Protein AF-A0A3A4KA27-F1 (afdb_monomer_lite)

Radius of gyration: 12.73 Å; chains: 1; bounding box: 32×21×36 Å

Foldseek 3Di:
DAFAEKEWEEADDPVVVVVVVLLVVLQVVLCVVVVHDRHYDYHYHNDCPCVVVLVDDNCQPGWIATPNHTPGTRDDDSVSSSVVNNVNRVD

Secondary structure (DSSP, 8-state):
----EEEEE--S-HHHHHHHHHHHHHHHHHHHHHT-----EEEEE--GGGGGGGT--GGG-SEEEETTEEEEES---HHHHHHHHHHHHH-

Structure (mmCIF, N/CA/C/O backbone):
data_AF-A0A3A4KA27-F1
#
_entry.id   AF-A0A3A4KA27-F1
#
loop_
_atom_site.group_PDB
_atom_s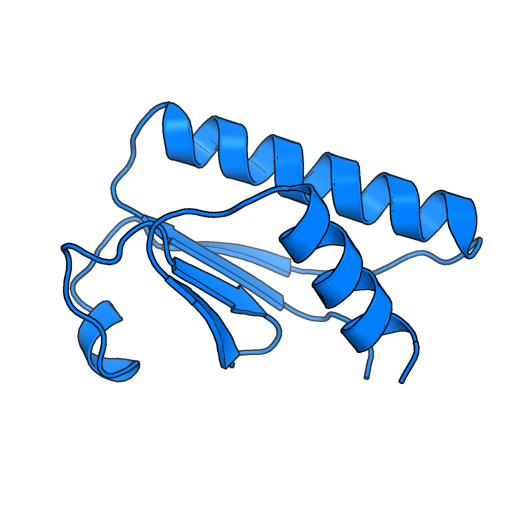ite.id
_atom_site.type_symbol
_atom_site.label_atom_id
_atom_site.label_alt_id
_atom_site.label_comp_id
_atom_site.label_asym_id
_atom_site.label_entity_id
_atom_site.label_seq_id
_atom_site.pdbx_PDB_ins_code
_atom_site.Cartn_x
_atom_site.Cartn_y
_atom_site.Cartn_z
_atom_site.occupancy
_atom_site.B_iso_or_equiv
_atom_site.auth_seq_id
_atom_site.auth_comp_id
_atom_site.auth_asym_id
_atom_site.auth_atom_id
_atom_site.pdbx_PDB_model_num
ATOM 1 N N . MET A 1 1 ? -15.926 1.982 4.034 1.00 62.91 1 MET A N 1
ATOM 2 C CA . MET A 1 1 ? -15.586 0.605 3.662 1.00 62.91 1 MET A CA 1
ATOM 3 C C . MET A 1 1 ? -14.262 0.279 4.315 1.00 62.91 1 MET A C 1
ATOM 5 O O . MET A 1 1 ? -13.279 0.926 4.001 1.00 62.91 1 MET A O 1
ATOM 9 N N . SER A 1 2 ? -14.182 -0.725 5.179 1.00 77.88 2 SER A N 1
ATOM 10 C CA . SER A 1 2 ? -12.909 -1.062 5.827 1.00 77.88 2 SER A CA 1
ATOM 11 C C . SER A 1 2 ? -11.818 -1.450 4.818 1.00 77.88 2 SER A C 1
ATOM 13 O O . SER A 1 2 ? -12.091 -2.034 3.761 1.00 77.88 2 SER A O 1
ATOM 15 N N . ILE A 1 3 ? -10.569 -1.133 5.149 1.00 82.94 3 ILE A N 1
ATOM 16 C CA . ILE A 1 3 ? -9.398 -1.605 4.405 1.00 82.94 3 ILE A CA 1
ATOM 17 C C . ILE A 1 3 ? -9.280 -3.117 4.636 1.00 82.94 3 ILE A C 1
ATOM 19 O O . ILE A 1 3 ? -9.220 -3.551 5.782 1.00 82.94 3 ILE A O 1
ATOM 23 N N . LYS A 1 4 ? -9.267 -3.909 3.560 1.00 84.50 4 LYS A N 1
ATOM 24 C CA . LYS A 1 4 ? -9.141 -5.378 3.586 1.00 84.50 4 LYS A CA 1
ATOM 25 C C . LYS A 1 4 ? -7.827 -5.841 2.971 1.00 84.50 4 LYS A C 1
ATOM 27 O O . LYS A 1 4 ? -7.176 -6.731 3.504 1.00 84.50 4 LYS A O 1
ATOM 32 N N . THR A 1 5 ? -7.433 -5.243 1.850 1.00 88.62 5 THR A N 1
ATOM 33 C CA . THR A 1 5 ? -6.197 -5.592 1.143 1.00 88.62 5 THR A CA 1
ATOM 34 C C . THR A 1 5 ? -5.429 -4.337 0.763 1.00 88.62 5 THR A C 1
ATOM 36 O O . THR A 1 5 ? -6.016 -3.351 0.314 1.00 88.62 5 THR A O 1
ATOM 39 N N . ILE A 1 6 ? -4.110 -4.383 0.936 1.00 89.25 6 ILE A N 1
ATOM 40 C CA . ILE A 1 6 ? -3.182 -3.388 0.404 1.00 89.25 6 ILE A CA 1
ATOM 41 C C . ILE A 1 6 ? -2.120 -4.136 -0.381 1.00 89.25 6 ILE A C 1
ATOM 43 O O . ILE A 1 6 ? -1.385 -4.955 0.165 1.00 89.25 6 ILE A O 1
ATOM 47 N N . GLU A 1 7 ? -2.033 -3.844 -1.665 1.00 88.88 7 GLU A N 1
ATOM 48 C CA . GLU A 1 7 ? -1.058 -4.431 -2.562 1.00 88.88 7 GLU A CA 1
ATOM 49 C C . GLU A 1 7 ? -0.132 -3.347 -3.104 1.00 88.88 7 GLU A C 1
ATOM 51 O O . GLU A 1 7 ? -0.571 -2.291 -3.552 1.00 88.88 7 GLU A O 1
ATOM 56 N N . VAL A 1 8 ? 1.168 -3.612 -3.055 1.00 89.12 8 VAL A N 1
ATOM 57 C CA . VAL A 1 8 ? 2.189 -2.776 -3.677 1.00 89.12 8 VAL A CA 1
ATOM 58 C C . VAL A 1 8 ? 2.740 -3.533 -4.873 1.00 89.12 8 VAL A C 1
ATOM 60 O O . VAL A 1 8 ? 3.336 -4.594 -4.701 1.00 89.12 8 VAL A O 1
ATOM 63 N N . MET A 1 9 ? 2.577 -2.992 -6.079 1.00 87.88 9 MET A N 1
ATOM 64 C CA . MET A 1 9 ? 3.239 -3.521 -7.272 1.00 87.88 9 MET A CA 1
ATOM 65 C C . MET A 1 9 ? 4.505 -2.719 -7.539 1.00 87.88 9 MET A C 1
ATOM 67 O O . MET A 1 9 ? 4.459 -1.527 -7.852 1.00 87.88 9 MET A O 1
ATOM 71 N N . CYS A 1 10 ? 5.654 -3.364 -7.383 1.00 86.00 10 CYS A N 1
ATOM 72 C CA . CYS A 1 10 ? 6.947 -2.724 -7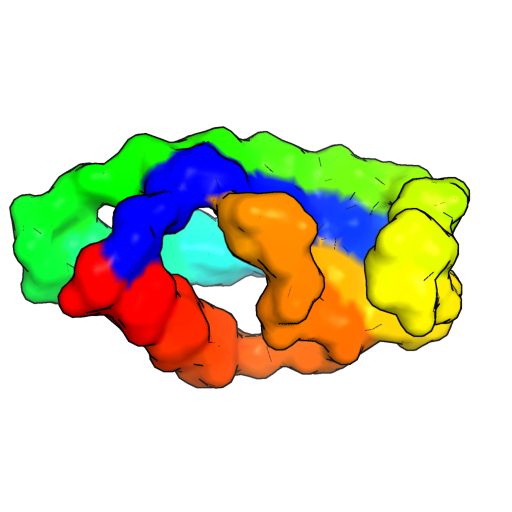.558 1.00 86.00 10 CYS A CA 1
ATOM 73 C C . CYS A 1 10 ? 8.041 -3.772 -7.723 1.00 86.00 10 CYS A C 1
ATOM 75 O O . CYS A 1 10 ? 8.059 -4.757 -6.984 1.00 86.00 10 CYS A O 1
ATOM 77 N N . LEU A 1 11 ? 8.997 -3.518 -8.619 1.00 82.88 11 LEU A N 1
ATOM 78 C CA . LEU A 1 11 ? 10.224 -4.311 -8.683 1.00 82.88 11 LEU A CA 1
ATOM 79 C C . LEU A 1 11 ? 10.947 -4.280 -7.324 1.00 82.88 11 LEU A C 1
ATOM 81 O O . LEU A 1 11 ? 10.952 -3.236 -6.665 1.00 82.88 11 LEU A O 1
ATOM 85 N N . PRO A 1 12 ? 11.562 -5.393 -6.890 1.00 76.75 12 PRO A N 1
ATOM 86 C CA . PRO A 1 12 ? 12.273 -5.443 -5.620 1.00 76.75 12 PRO A CA 1
ATOM 87 C C . PRO A 1 12 ? 13.371 -4.375 -5.612 1.00 76.75 12 PRO A C 1
ATOM 89 O O . PRO A 1 12 ? 14.329 -4.424 -6.381 1.00 76.75 12 PRO A O 1
ATOM 92 N 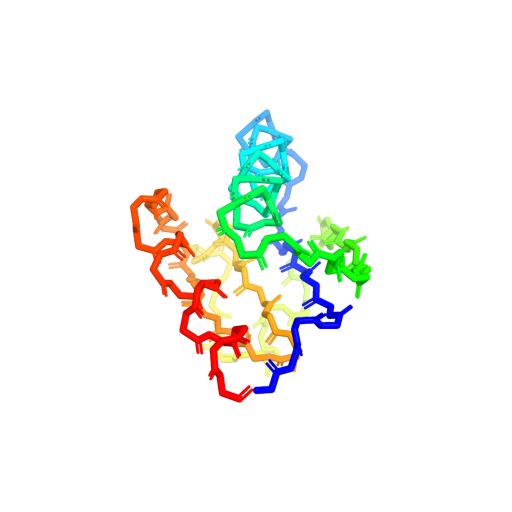N . CYS A 1 13 ? 13.189 -3.358 -4.775 1.00 78.81 13 CYS A N 1
ATOM 93 C CA . CYS A 1 13 ? 14.139 -2.275 -4.591 1.00 78.81 13 CYS A CA 1
ATOM 94 C C . CYS A 1 13 ? 14.042 -1.747 -3.153 1.00 78.81 13 CYS A C 1
ATOM 96 O O . CYS A 1 13 ? 12.962 -1.817 -2.553 1.00 78.81 13 CYS A O 1
ATOM 98 N N . PRO A 1 14 ? 15.115 -1.138 -2.614 1.00 78.75 14 PRO A N 1
ATOM 99 C CA . PRO A 1 14 ? 15.120 -0.616 -1.244 1.00 78.75 14 PRO A CA 1
ATOM 100 C C . PRO A 1 14 ? 13.990 0.388 -0.969 1.00 78.75 14 PRO A C 1
ATOM 102 O O . PRO A 1 14 ? 13.473 0.487 0.141 1.00 78.75 14 PRO A O 1
ATOM 105 N N . LYS A 1 15 ? 13.551 1.123 -2.001 1.00 76.25 15 LYS A N 1
ATOM 106 C CA . LYS A 1 15 ? 12.436 2.077 -1.902 1.00 76.25 15 LYS A CA 1
ATOM 107 C C . LYS A 1 15 ? 11.096 1.386 -1.629 1.00 76.25 15 LYS A C 1
ATOM 109 O O . LYS A 1 15 ? 10.245 1.976 -0.971 1.00 76.25 15 LYS A O 1
ATOM 114 N N . CYS A 1 16 ? 10.907 0.163 -2.122 1.00 76.19 16 CYS A N 1
ATOM 115 C CA . CYS A 1 16 ? 9.654 -0.575 -1.984 1.00 76.19 16 CYS A CA 1
ATOM 116 C C . CYS A 1 16 ? 9.563 -1.323 -0.649 1.00 76.19 16 CYS A C 1
ATOM 118 O O . CYS A 1 16 ? 8.480 -1.373 -0.069 1.00 76.19 16 CYS A O 1
ATOM 120 N N . GLU A 1 17 ? 10.693 -1.755 -0.084 1.00 77.94 17 GLU A N 1
ATOM 121 C CA . GLU A 1 17 ? 10.746 -2.190 1.320 1.00 77.94 17 GLU A CA 1
ATOM 122 C C . GLU A 1 17 ? 10.413 -1.035 2.271 1.00 77.94 17 GLU A C 1
ATOM 124 O O . GLU A 1 17 ? 9.506 -1.149 3.092 1.00 77.94 17 GLU A O 1
ATOM 129 N N . GLN A 1 18 ? 11.029 0.136 2.071 1.00 84.62 18 GLN A N 1
ATOM 130 C CA . GLN A 1 18 ? 10.690 1.327 2.858 1.00 84.62 18 GLN A CA 1
ATOM 131 C C . GLN A 1 18 ? 9.218 1.736 2.710 1.00 84.62 18 GLN A C 1
ATOM 133 O O . GLN A 1 18 ? 8.627 2.267 3.650 1.00 84.62 18 GLN A O 1
ATOM 138 N N . LEU A 1 19 ? 8.615 1.536 1.533 1.00 83.38 19 LEU A N 1
ATOM 139 C CA . LEU A 1 19 ? 7.207 1.854 1.300 1.00 83.38 19 LEU A CA 1
ATOM 140 C C . LEU A 1 19 ? 6.279 0.950 2.121 1.00 83.38 19 LEU A C 1
ATOM 142 O O . LEU A 1 19 ? 5.305 1.449 2.681 1.00 83.38 19 LEU A O 1
ATOM 146 N N . ARG A 1 20 ? 6.601 -0.342 2.247 1.00 85.56 20 ARG A N 1
ATOM 147 C CA . ARG A 1 20 ? 5.871 -1.272 3.120 1.00 85.56 20 ARG A CA 1
ATOM 148 C C . ARG A 1 20 ? 5.887 -0.800 4.572 1.00 85.56 20 ARG A C 1
ATOM 150 O O . ARG A 1 20 ? 4.824 -0.695 5.182 1.00 85.56 20 ARG A O 1
ATOM 157 N N . ASP A 1 21 ? 7.065 -0.475 5.101 1.00 87.06 21 ASP A N 1
ATOM 158 C CA . ASP A 1 21 ? 7.199 -0.021 6.490 1.00 87.06 21 ASP A CA 1
ATOM 159 C C . ASP A 1 21 ? 6.435 1.280 6.730 1.00 87.06 21 ASP A C 1
ATOM 161 O O . ASP A 1 21 ? 5.740 1.435 7.734 1.00 87.06 21 ASP A O 1
ATOM 165 N N . LYS A 1 22 ? 6.492 2.203 5.767 1.00 87.38 22 LYS A N 1
ATOM 166 C CA . LYS A 1 22 ? 5.740 3.458 5.812 1.00 87.38 22 LYS A CA 1
ATOM 167 C C . LYS A 1 22 ? 4.227 3.231 5.798 1.00 87.38 22 LYS A C 1
ATOM 169 O O . LYS A 1 22 ? 3.524 3.851 6.591 1.00 87.38 22 LYS A O 1
ATOM 174 N N . ILE A 1 23 ? 3.721 2.340 4.942 1.00 87.56 23 ILE A N 1
ATOM 175 C CA . ILE A 1 23 ? 2.299 1.959 4.920 1.00 87.56 23 ILE A CA 1
ATOM 176 C C . ILE A 1 23 ? 1.890 1.394 6.286 1.00 87.56 23 ILE A C 1
ATOM 178 O O . ILE A 1 23 ? 0.890 1.832 6.855 1.00 87.56 23 ILE A O 1
ATOM 182 N N . ALA A 1 24 ? 2.689 0.485 6.851 1.00 88.38 24 ALA A N 1
ATOM 183 C CA . ALA A 1 24 ? 2.417 -0.107 8.158 1.00 88.38 24 ALA A CA 1
ATOM 184 C C . ALA A 1 24 ? 2.403 0.943 9.285 1.00 88.38 24 ALA A C 1
ATOM 186 O O . ALA A 1 24 ? 1.512 0.922 10.135 1.00 88.38 24 ALA A O 1
ATOM 187 N N . GLN A 1 25 ? 3.342 1.897 9.274 1.00 89.12 25 GLN A N 1
ATOM 188 C CA . GLN A 1 25 ? 3.371 3.010 10.229 1.00 89.12 25 GLN A CA 1
ATOM 189 C C . GLN A 1 25 ? 2.125 3.895 10.125 1.00 89.12 25 GLN A C 1
ATOM 191 O O . GLN A 1 25 ? 1.544 4.259 11.149 1.00 89.12 25 GLN A O 1
ATOM 196 N N . VAL A 1 26 ? 1.695 4.222 8.904 1.00 87.88 26 VAL A N 1
ATOM 197 C CA . VAL A 1 26 ? 0.495 5.036 8.674 1.00 87.88 26 VAL A CA 1
ATOM 198 C C . VAL A 1 26 ? -0.751 4.320 9.191 1.00 87.88 26 VAL A C 1
ATOM 200 O O . VAL A 1 26 ? -1.531 4.926 9.922 1.00 87.88 26 VAL A O 1
ATOM 203 N N . ILE A 1 27 ? -0.916 3.030 8.885 1.00 86.75 27 ILE A N 1
ATOM 204 C CA . ILE A 1 27 ? -2.062 2.241 9.360 1.00 86.75 27 ILE A CA 1
ATOM 205 C C . ILE A 1 27 ? -2.074 2.167 10.882 1.00 86.75 27 ILE A C 1
ATOM 207 O O . ILE A 1 27 ? -3.101 2.454 11.485 1.00 86.75 27 ILE A O 1
ATOM 211 N N . LYS A 1 28 ? -0.928 1.886 11.511 1.00 88.12 28 LYS A N 1
ATOM 212 C CA . LYS A 1 28 ? -0.808 1.872 12.975 1.00 88.12 28 LYS A CA 1
ATOM 213 C C . LYS A 1 28 ? -1.194 3.219 13.595 1.00 88.12 28 LYS A C 1
ATOM 215 O O . LYS A 1 28 ? -1.831 3.259 14.645 1.00 88.12 28 LYS A O 1
ATOM 220 N N . GLY A 1 29 ? -0.844 4.326 12.937 1.00 86.50 29 GLY A N 1
ATOM 221 C CA . GLY A 1 29 ? -1.290 5.663 13.328 1.00 86.50 29 GLY A CA 1
ATOM 222 C C . GLY A 1 29 ? -2.815 5.797 13.298 1.00 86.50 29 GLY A C 1
ATOM 223 O O . GLY A 1 29 ? -3.405 6.257 14.271 1.00 86.50 29 GLY A O 1
ATOM 224 N N . ILE A 1 30 ? -3.458 5.327 12.228 1.00 84.19 30 ILE A N 1
ATOM 225 C CA . ILE A 1 30 ? -4.921 5.352 12.070 1.00 84.19 30 ILE A CA 1
ATOM 226 C C . ILE A 1 30 ? -5.608 4.453 13.107 1.00 84.19 30 ILE A C 1
ATOM 228 O O . ILE A 1 30 ? -6.621 4.853 13.684 1.00 84.19 30 ILE A O 1
ATOM 232 N N . GLU A 1 31 ? -5.057 3.268 13.378 1.00 86.62 31 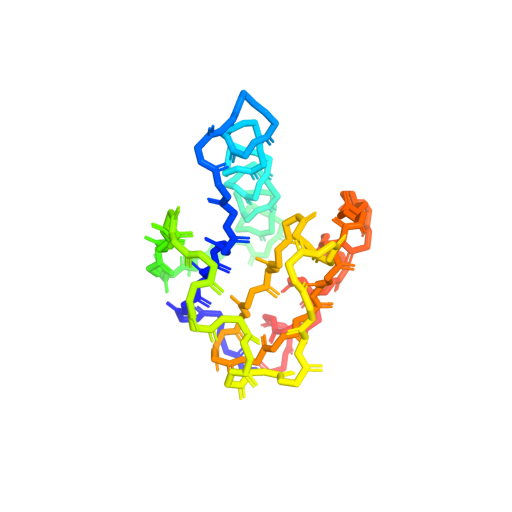GLU A N 1
ATOM 233 C CA . GLU A 1 31 ? -5.541 2.347 14.412 1.00 86.62 31 GLU A CA 1
ATOM 234 C C . GLU A 1 31 ? -5.526 3.003 15.797 1.00 86.62 31 GLU A C 1
ATOM 236 O O . GLU A 1 31 ? -6.520 2.959 16.522 1.00 86.62 31 GLU A O 1
ATOM 241 N N . MET A 1 32 ? -4.423 3.675 16.146 1.00 86.06 32 MET A N 1
ATOM 242 C CA . MET A 1 32 ? -4.297 4.409 17.408 1.00 86.06 32 MET A CA 1
ATOM 243 C C . MET A 1 32 ? -5.255 5.601 17.484 1.00 86.06 32 MET A C 1
ATOM 245 O O . MET A 1 32 ? -5.907 5.790 18.510 1.00 86.06 32 MET A O 1
ATOM 249 N N . GLN A 1 33 ? -5.364 6.391 16.410 1.00 84.19 33 GLN A N 1
ATOM 250 C CA . GLN A 1 33 ? -6.231 7.573 16.364 1.00 84.19 33 GLN A CA 1
ATOM 251 C C . GLN A 1 33 ? -7.712 7.204 16.506 1.00 84.19 33 GLN A C 1
ATOM 253 O O . GLN A 1 33 ? -8.447 7.877 17.225 1.00 84.19 33 GLN A O 1
ATOM 258 N N . ASN A 1 34 ? -8.142 6.123 15.856 1.00 82.25 34 ASN A N 1
ATOM 259 C CA . ASN A 1 34 ? -9.541 5.702 15.843 1.00 82.25 34 ASN A CA 1
ATOM 260 C C . ASN A 1 34 ? -9.867 4.632 16.898 1.00 82.25 34 ASN A C 1
ATOM 262 O O . ASN A 1 34 ? -11.026 4.250 17.027 1.00 82.25 34 ASN A O 1
ATOM 266 N N . LYS A 1 35 ? -8.872 4.151 17.660 1.00 81.50 35 LYS A N 1
ATOM 267 C CA . LYS A 1 35 ? -8.994 3.038 18.623 1.00 81.50 35 LYS A CA 1
ATOM 268 C C . LYS A 1 35 ? -9.616 1.776 18.006 1.00 81.50 35 LYS A C 1
ATOM 270 O O . LYS A 1 35 ? -10.359 1.051 18.664 1.00 81.50 35 LYS A O 1
ATOM 275 N N . VAL A 1 36 ? -9.298 1.509 16.742 1.00 81.88 36 VAL A N 1
ATOM 276 C CA . VAL A 1 36 ? -9.763 0.331 15.995 1.00 81.88 36 VAL A CA 1
ATOM 277 C C . VAL A 1 36 ? -8.572 -0.492 15.535 1.00 81.88 36 VAL A C 1
ATOM 279 O O . VAL A 1 36 ? -7.496 0.051 15.311 1.00 81.88 36 VAL A O 1
ATOM 282 N N . LYS A 1 37 ? -8.767 -1.800 15.362 1.00 81.50 37 LYS A N 1
ATOM 283 C CA . LYS A 1 37 ? -7.825 -2.643 14.619 1.00 81.50 37 LYS A CA 1
ATOM 284 C C . LYS A 1 37 ? -8.292 -2.747 13.178 1.00 81.50 37 LYS A C 1
ATOM 286 O O . LYS A 1 37 ? -9.471 -3.008 12.941 1.00 81.50 37 LYS A O 1
ATOM 291 N N . ILE A 1 38 ? -7.377 -2.565 12.235 1.00 82.31 38 ILE A N 1
ATOM 292 C CA . ILE A 1 38 ? -7.651 -2.680 10.805 1.00 82.31 38 ILE A CA 1
ATOM 293 C C . ILE A 1 38 ? -7.038 -4.006 10.345 1.00 82.31 38 ILE A C 1
ATOM 295 O O . ILE A 1 38 ? -5.830 -4.071 10.126 1.00 82.31 38 ILE A O 1
ATOM 299 N N . PRO A 1 39 ? -7.822 -5.092 10.224 1.00 80.69 39 PRO A N 1
ATOM 300 C CA . PRO A 1 39 ? -7.311 -6.334 9.666 1.00 80.69 39 PRO A CA 1
ATOM 301 C C . PRO A 1 39 ? -7.111 -6.151 8.157 1.00 80.69 39 PRO A C 1
ATOM 303 O O . PRO A 1 39 ? -8.079 -6.140 7.399 1.00 80.69 39 PRO A O 1
ATOM 306 N N . TYR A 1 40 ? -5.859 -5.993 7.722 1.00 85.94 40 TYR A N 1
ATOM 307 C CA . TYR A 1 40 ? -5.510 -5.894 6.306 1.00 85.94 40 TYR A CA 1
ATOM 308 C C . TYR A 1 40 ? -4.482 -6.951 5.908 1.00 85.94 40 TYR A C 1
ATOM 310 O O . TYR A 1 40 ? -3.564 -7.276 6.660 1.00 85.94 40 TYR A O 1
ATOM 318 N N . GLU A 1 41 ? -4.622 -7.465 4.691 1.00 88.81 41 GLU A N 1
ATOM 319 C CA . GLU A 1 41 ? -3.626 -8.318 4.051 1.00 88.81 41 GLU A CA 1
ATOM 320 C C . GLU A 1 41 ? -2.689 -7.454 3.201 1.00 88.81 41 GLU A C 1
ATOM 322 O O . GLU A 1 41 ? -3.145 -6.710 2.327 1.00 88.81 41 GLU A O 1
ATOM 327 N N . PHE A 1 42 ? -1.381 -7.541 3.460 1.00 88.56 42 PHE A N 1
ATOM 328 C CA . PHE A 1 42 ? -0.364 -6.863 2.660 1.00 88.56 42 PHE A CA 1
ATOM 329 C C . PHE A 1 42 ? 0.190 -7.798 1.586 1.00 88.56 42 PHE A C 1
ATOM 331 O O . PHE A 1 42 ? 0.705 -8.871 1.903 1.00 88.56 42 PHE A O 1
ATOM 338 N N . LYS A 1 43 ? 0.153 -7.363 0.326 1.00 88.81 43 LYS A N 1
ATOM 339 C CA . LYS A 1 43 ? 0.773 -8.065 -0.804 1.00 88.81 43 LYS A CA 1
ATOM 340 C C . LYS A 1 43 ? 1.861 -7.209 -1.426 1.00 88.81 43 LYS A C 1
ATOM 342 O O . LYS A 1 43 ? 1.684 -6.012 -1.627 1.00 88.81 43 LYS A O 1
ATOM 347 N N . HIS A 1 44 ? 2.977 -7.836 -1.779 1.00 86.19 44 HIS A N 1
ATOM 348 C CA . HIS A 1 44 ? 4.005 -7.207 -2.603 1.00 86.19 44 HIS A CA 1
ATOM 349 C C . HIS A 1 44 ? 4.149 -7.990 -3.899 1.00 86.19 44 HIS A C 1
ATOM 351 O O . HIS A 1 44 ? 4.714 -9.081 -3.924 1.00 86.19 44 HIS A O 1
ATOM 357 N N . THR A 1 45 ? 3.649 -7.408 -4.980 1.00 86.06 45 THR A N 1
ATOM 358 C CA . THR A 1 45 ? 3.782 -7.975 -6.316 1.00 86.06 45 THR A CA 1
ATOM 359 C C . THR A 1 45 ? 5.078 -7.469 -6.935 1.00 86.06 45 THR A C 1
ATOM 361 O O . THR A 1 45 ? 5.209 -6.307 -7.322 1.00 86.06 45 THR A O 1
ATOM 364 N N . GLN A 1 46 ? 6.065 -8.364 -7.000 1.00 84.00 46 GLN A N 1
ATOM 365 C CA . GLN A 1 46 ? 7.430 -8.064 -7.448 1.00 84.00 46 GLN A CA 1
ATOM 366 C C . GLN A 1 46 ? 7.597 -8.060 -8.973 1.00 84.00 46 GLN A C 1
ATOM 368 O O . GLN A 1 46 ? 8.675 -7.763 -9.489 1.00 84.00 46 GLN A O 1
ATOM 373 N N . HIS A 1 47 ? 6.532 -8.374 -9.709 1.00 81.81 47 HIS A N 1
ATOM 374 C CA . HIS A 1 47 ? 6.530 -8.431 -11.164 1.00 81.81 47 HIS A CA 1
ATOM 375 C C . HIS A 1 47 ? 5.561 -7.400 -11.737 1.00 81.81 47 HIS A C 1
ATOM 377 O O . HIS A 1 47 ? 4.393 -7.351 -11.371 1.00 81.81 47 HIS A O 1
ATOM 383 N N . LEU A 1 48 ? 6.027 -6.607 -12.702 1.00 80.44 48 LEU A N 1
ATOM 384 C CA . LEU A 1 48 ? 5.201 -5.595 -13.366 1.00 80.44 48 LEU A CA 1
ATOM 385 C C . LEU A 1 48 ? 4.381 -6.159 -14.538 1.00 80.44 48 LEU A C 1
ATOM 387 O O . LEU A 1 48 ? 3.753 -5.395 -15.252 1.00 80.44 48 LEU A O 1
ATOM 391 N N . LYS A 1 49 ? 4.361 -7.481 -14.760 1.00 78.94 49 LYS A N 1
ATOM 392 C CA . LYS A 1 49 ? 3.588 -8.092 -15.862 1.00 78.94 49 LYS A CA 1
ATOM 393 C C . LYS A 1 49 ? 2.090 -7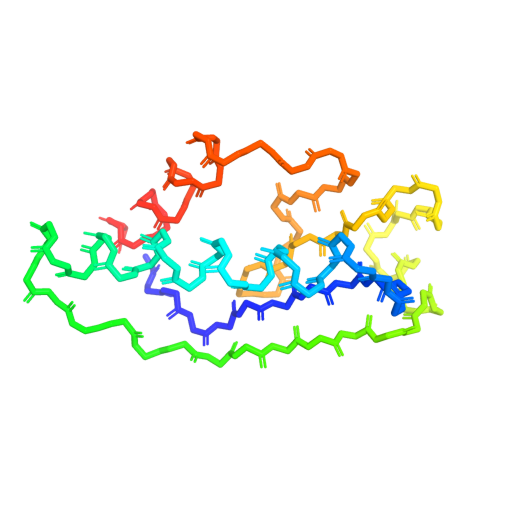.802 -15.748 1.00 78.94 49 LYS A C 1
ATOM 395 O O . LYS A 1 49 ? 1.427 -7.611 -16.760 1.00 78.94 49 LYS A O 1
ATOM 400 N N . ASP A 1 50 ? 1.591 -7.725 -14.519 1.00 79.50 50 ASP A N 1
ATOM 401 C CA . ASP A 1 50 ? 0.178 -7.505 -14.222 1.00 79.50 50 ASP A CA 1
ATOM 402 C C . ASP A 1 50 ? -0.206 -6.019 -14.125 1.00 79.50 50 ASP A C 1
ATOM 404 O O . ASP A 1 50 ? -1.380 -5.707 -13.953 1.00 79.50 50 ASP A O 1
ATOM 408 N N . ILE A 1 51 ? 0.746 -5.085 -14.267 1.00 82.62 51 ILE A N 1
ATOM 409 C CA . ILE A 1 51 ? 0.470 -3.641 -14.150 1.00 82.62 51 ILE A CA 1
ATOM 410 C C . ILE A 1 51 ? -0.462 -3.138 -15.267 1.00 82.62 51 ILE A C 1
ATOM 412 O O . ILE A 1 51 ? -1.277 -2.240 -15.056 1.00 82.62 51 ILE A O 1
ATOM 416 N N . SER A 1 52 ? -0.412 -3.789 -16.433 1.00 81.94 52 SER A N 1
ATOM 417 C CA . SER A 1 52 ? -1.271 -3.502 -17.583 1.00 81.94 52 SER A CA 1
ATOM 418 C C . SER A 1 52 ? -2.747 -3.805 -17.316 1.00 81.94 52 SER A C 1
ATOM 420 O O . SER A 1 52 ? -3.605 -3.143 -17.898 1.00 81.94 52 SER A O 1
ATOM 422 N N . LYS A 1 53 ? -3.066 -4.722 -16.385 1.00 85.44 53 LYS A N 1
ATOM 423 C CA . LYS A 1 53 ? -4.451 -4.983 -15.940 1.00 85.44 53 LYS A CA 1
ATOM 424 C C . LYS A 1 53 ? -5.104 -3.738 -15.340 1.00 85.44 53 LYS A C 1
ATOM 426 O O . LYS A 1 53 ? -6.323 -3.612 -15.360 1.00 85.44 53 LYS A O 1
ATOM 431 N N . TYR A 1 54 ? -4.287 -2.814 -14.843 1.00 84.75 54 TYR A N 1
ATOM 432 C CA . TYR A 1 54 ? -4.722 -1.548 -14.272 1.00 84.75 54 TYR A CA 1
ATOM 433 C C . TYR A 1 54 ? -4.611 -0.372 -15.250 1.00 84.75 54 TYR A C 1
ATOM 435 O O . TYR A 1 54 ? -4.743 0.774 -14.834 1.00 84.75 54 TYR A O 1
ATOM 443 N N . SER A 1 55 ? -4.381 -0.630 -16.545 1.00 85.06 55 SER A N 1
ATOM 444 C CA . SER A 1 55 ? -4.110 0.405 -17.560 1.00 85.06 55 SER A CA 1
ATOM 445 C C . SER A 1 55 ? -2.907 1.297 -17.218 1.00 85.06 55 SER A C 1
ATOM 447 O O . SER A 1 55 ? -2.857 2.462 -17.605 1.00 85.06 55 SER A O 1
ATOM 449 N N . LEU A 1 56 ? -1.936 0.749 -16.482 1.00 86.44 56 LEU A N 1
ATOM 450 C CA . LEU A 1 56 ? -0.718 1.439 -16.069 1.00 86.44 56 LEU A CA 1
ATOM 451 C C . LEU A 1 56 ? 0.506 0.874 -16.797 1.00 86.44 56 LEU A C 1
ATOM 453 O O . LEU A 1 56 ? 0.552 -0.302 -17.163 1.00 86.44 56 LEU A O 1
ATOM 457 N N . GLY A 1 57 ? 1.516 1.721 -16.985 1.00 84.06 57 GLY A N 1
ATOM 458 C CA . GLY A 1 57 ? 2.819 1.344 -17.527 1.00 84.06 57 GLY A CA 1
ATOM 459 C C . GLY A 1 57 ? 3.849 1.013 -16.434 1.00 84.06 57 GLY A C 1
ATOM 460 O O . GLY A 1 57 ? 3.735 1.506 -15.311 1.00 84.06 57 GLY A O 1
ATOM 461 N N . PRO A 1 58 ? 4.920 0.256 -16.748 1.00 81.75 58 PRO A N 1
ATOM 462 C CA . PRO A 1 58 ? 6.001 -0.048 -15.801 1.00 81.75 58 PRO A CA 1
ATOM 463 C C . PRO A 1 58 ? 6.690 1.188 -15.202 1.00 81.75 58 PRO A C 1
ATOM 465 O O . PRO A 1 58 ? 7.178 1.142 -14.076 1.00 81.75 58 PRO A O 1
ATOM 468 N N . SER A 1 59 ? 6.711 2.304 -15.937 1.00 84.12 59 SER A N 1
ATOM 469 C CA . SER A 1 59 ? 7.257 3.594 -15.491 1.00 84.12 59 SER A CA 1
ATOM 470 C C . SER A 1 59 ? 6.455 4.244 -14.362 1.00 84.12 59 SER A C 1
ATOM 472 O O . SER A 1 59 ? 6.954 5.151 -13.701 1.00 84.12 59 SER A O 1
ATOM 474 N N . GLN A 1 60 ? 5.228 3.779 -14.124 1.00 83.31 60 GLN A N 1
ATOM 475 C CA . GLN A 1 60 ? 4.345 4.263 -13.069 1.00 83.31 60 GLN A CA 1
ATOM 476 C C . GLN A 1 60 ? 4.433 3.393 -11.804 1.00 83.31 60 GLN A C 1
ATOM 478 O O . GLN A 1 60 ? 3.567 3.470 -10.939 1.00 83.31 60 GLN A O 1
ATOM 483 N N . ALA A 1 61 ? 5.467 2.557 -11.673 1.00 83.69 61 ALA A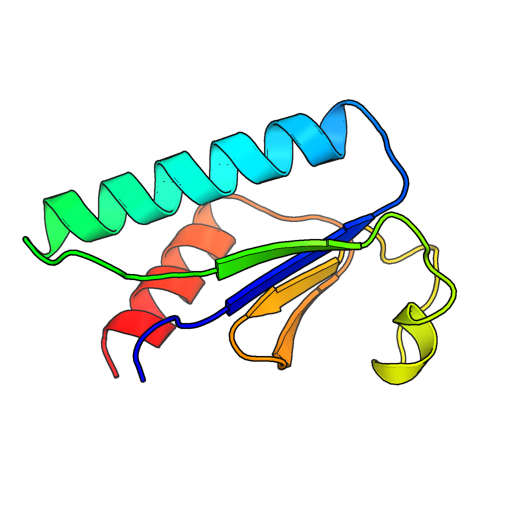 N 1
ATOM 484 C CA . ALA A 1 61 ? 5.783 1.879 -10.421 1.00 83.69 61 ALA A CA 1
ATOM 485 C C . ALA A 1 61 ? 6.546 2.819 -9.453 1.00 83.69 61 ALA A C 1
ATOM 487 O O . ALA A 1 61 ? 7.348 3.639 -9.908 1.00 83.69 61 ALA A O 1
ATOM 488 N N . PRO A 1 62 ? 6.375 2.687 -8.123 1.00 86.62 62 PRO A N 1
ATOM 489 C CA . PRO A 1 62 ? 5.486 1.751 -7.431 1.00 86.62 62 PRO A CA 1
ATOM 490 C C . PRO A 1 62 ? 3.998 2.109 -7.567 1.00 86.62 62 PRO A C 1
ATOM 492 O O . PRO A 1 62 ? 3.624 3.279 -7.547 1.00 86.62 62 PRO A O 1
ATOM 495 N N . VAL A 1 63 ? 3.149 1.085 -7.662 1.00 88.81 63 VAL A N 1
ATOM 496 C CA . VAL A 1 63 ? 1.683 1.216 -7.649 1.00 88.81 63 VAL A CA 1
ATOM 497 C C . VAL A 1 63 ? 1.161 0.726 -6.306 1.00 88.81 63 VAL A C 1
ATOM 499 O O . VAL A 1 63 ? 1.582 -0.333 -5.844 1.00 88.81 63 VAL A O 1
ATOM 502 N N . VAL A 1 64 ? 0.252 1.475 -5.682 1.00 89.38 64 VAL A N 1
ATOM 503 C CA . VAL A 1 64 ? -0.436 1.066 -4.449 1.00 89.38 64 VAL A CA 1
ATOM 504 C C . VAL A 1 64 ? -1.903 0.832 -4.765 1.00 89.38 64 VAL A C 1
ATOM 506 O O . VAL A 1 64 ? -2.607 1.723 -5.248 1.00 89.38 64 VAL A O 1
ATOM 509 N N . ILE A 1 65 ? -2.350 -0.378 -4.471 1.00 89.38 65 ILE A N 1
ATOM 510 C CA . ILE A 1 65 ? -3.694 -0.869 -4.716 1.00 89.38 65 ILE A CA 1
ATOM 511 C C . ILE A 1 65 ? -4.339 -1.121 -3.358 1.00 89.38 65 ILE A C 1
ATOM 513 O O . ILE A 1 65 ? -3.804 -1.867 -2.542 1.00 89.38 65 ILE A O 1
ATOM 517 N N . ILE A 1 66 ? -5.493 -0.516 -3.105 1.00 89.69 66 ILE A N 1
ATOM 518 C CA . ILE A 1 66 ? -6.254 -0.698 -1.868 1.00 89.69 66 ILE A CA 1
ATOM 519 C C . ILE A 1 66 ? -7.600 -1.311 -2.234 1.00 89.69 66 ILE A C 1
ATOM 521 O O . ILE A 1 66 ? -8.317 -0.789 -3.085 1.00 89.69 66 ILE A O 1
ATOM 525 N N . ASN A 1 67 ? -7.950 -2.444 -1.621 1.00 88.88 67 ASN A N 1
ATOM 526 C CA . ASN A 1 67 ? -9.189 -3.176 -1.911 1.00 88.88 67 ASN A CA 1
ATOM 527 C C . ASN A 1 67 ? -9.384 -3.474 -3.416 1.00 88.88 67 ASN A C 1
ATOM 529 O O . ASN A 1 67 ? -10.501 -3.419 -3.929 1.00 88.88 67 ASN A O 1
ATOM 533 N N . GLY A 1 68 ? -8.291 -3.759 -4.134 1.00 85.12 68 GLY A N 1
ATOM 534 C CA . GLY A 1 68 ? -8.305 -4.048 -5.574 1.00 85.12 68 GLY A CA 1
ATOM 535 C C . GLY A 1 68 ? -8.399 -2.822 -6.493 1.00 85.12 68 GLY A C 1
ATOM 536 O O . GLY A 1 68 ? -8.434 -2.993 -7.709 1.00 85.12 68 GLY A O 1
ATOM 537 N N . LYS A 1 69 ? -8.414 -1.598 -5.948 1.00 87.25 69 LYS A N 1
ATOM 538 C CA . LYS A 1 69 ? -8.411 -0.345 -6.717 1.00 87.25 69 LYS A CA 1
ATOM 539 C C . LYS A 1 69 ? -7.052 0.332 -6.651 1.00 87.25 69 LYS A C 1
ATOM 541 O O . LYS A 1 69 ? -6.469 0.424 -5.576 1.00 87.25 69 LYS A O 1
ATOM 546 N N . VAL A 1 70 ? -6.564 0.830 -7.784 1.00 88.31 70 VAL A N 1
ATOM 547 C CA . VAL A 1 70 ? -5.361 1.671 -7.813 1.00 88.31 70 VAL A CA 1
ATOM 548 C C . VAL A 1 70 ? -5.669 2.995 -7.129 1.00 88.31 70 VAL A C 1
ATOM 550 O O . VAL A 1 70 ? -6.505 3.757 -7.604 1.00 88.31 70 VAL A O 1
ATOM 553 N N . GLU A 1 71 ? -4.951 3.276 -6.049 1.00 88.88 71 GLU A N 1
ATOM 554 C CA . GLU A 1 71 ? -5.012 4.564 -5.352 1.00 88.88 71 GLU A CA 1
ATOM 555 C C . GLU A 1 71 ? -3.793 5.431 -5.680 1.00 88.88 71 GLU A C 1
ATOM 557 O O . GLU A 1 71 ? -3.892 6.656 -5.709 1.00 88.88 71 GLU A O 1
ATOM 562 N N . PHE A 1 72 ? -2.647 4.806 -5.972 1.00 89.06 72 PHE A N 1
ATOM 563 C CA . PHE A 1 72 ? -1.417 5.509 -6.329 1.00 89.06 72 PHE A CA 1
ATOM 564 C C . PHE A 1 72 ? -0.670 4.796 -7.447 1.00 89.06 72 PHE A C 1
ATOM 566 O O . PHE A 1 72 ? -0.592 3.570 -7.457 1.00 89.06 72 PHE A O 1
ATOM 573 N N . ALA A 1 73 ? -0.050 5.576 -8.329 1.00 87.31 73 ALA A N 1
ATOM 574 C CA . ALA A 1 73 ? 0.886 5.096 -9.333 1.00 87.31 73 ALA A CA 1
ATOM 575 C C . ALA A 1 73 ? 2.064 6.081 -9.438 1.00 87.31 73 ALA A C 1
ATOM 577 O O . ALA A 1 73 ? 1.874 7.275 -9.671 1.00 87.31 73 ALA A O 1
ATOM 578 N N . GLY A 1 74 ? 3.284 5.590 -9.231 1.00 85.88 74 GLY A N 1
ATOM 579 C CA . GLY A 1 74 ? 4.528 6.344 -9.316 1.00 85.88 74 GLY A CA 1
ATOM 580 C C . GLY A 1 74 ? 4.938 6.920 -7.964 1.00 85.88 74 GLY A C 1
ATOM 581 O O . GLY A 1 74 ? 5.328 6.195 -7.048 1.00 85.88 74 GLY A O 1
ATOM 582 N N . ARG A 1 75 ? 4.906 8.249 -7.825 1.00 83.38 75 ARG A N 1
ATOM 583 C CA . ARG A 1 75 ? 5.327 8.907 -6.582 1.00 83.38 75 ARG A CA 1
ATOM 584 C C . ARG A 1 75 ? 4.254 8.735 -5.506 1.00 83.38 75 ARG A C 1
ATOM 586 O O . ARG A 1 75 ? 3.176 9.308 -5.604 1.00 83.38 75 ARG A O 1
ATOM 593 N N . VAL A 1 76 ? 4.581 7.991 -4.450 1.00 82.81 76 VAL A N 1
ATOM 594 C CA . VAL A 1 76 ? 3.714 7.842 -3.274 1.00 82.81 76 VAL A CA 1
ATOM 595 C C . VAL A 1 76 ? 4.132 8.847 -2.206 1.00 82.81 76 VAL A C 1
ATOM 597 O O . VAL A 1 76 ? 5.205 8.734 -1.609 1.00 82.81 76 VAL A O 1
ATOM 600 N N . GLU A 1 77 ? 3.281 9.837 -1.960 1.00 84.69 77 GLU A N 1
ATOM 601 C CA . GLU A 1 77 ? 3.486 10.835 -0.912 1.00 84.69 77 GLU A CA 1
ATOM 602 C C . GLU A 1 77 ? 2.762 10.417 0.370 1.00 84.69 77 GLU A C 1
ATOM 604 O O . GLU A 1 77 ? 1.551 10.201 0.378 1.00 84.69 77 GLU A O 1
ATOM 609 N N . LEU A 1 78 ? 3.504 10.317 1.478 1.00 82.38 78 LEU A N 1
ATOM 610 C CA . LEU A 1 78 ? 2.969 9.831 2.757 1.00 82.38 78 LEU A CA 1
ATOM 611 C C . LEU A 1 78 ? 1.772 10.619 3.304 1.00 82.38 78 LEU A C 1
ATOM 613 O O . LEU A 1 78 ? 0.845 9.973 3.794 1.00 82.38 78 LEU A O 1
ATOM 617 N N . PRO A 1 79 ? 1.730 11.964 3.217 1.00 84.19 79 PRO A N 1
ATOM 618 C CA . PRO A 1 79 ? 0.560 12.716 3.667 1.00 84.19 79 PRO A CA 1
ATOM 619 C C . PRO A 1 79 ? -0.707 12.330 2.895 1.00 84.19 79 PRO A C 1
ATOM 621 O O . PRO A 1 79 ? -1.765 12.139 3.491 1.00 84.19 79 PRO A O 1
ATOM 624 N N . VAL A 1 80 ? -0.583 12.137 1.579 1.00 85.12 80 VAL A N 1
ATOM 625 C CA . VAL A 1 80 ? -1.701 11.770 0.699 1.00 85.12 80 VAL A CA 1
ATOM 626 C C . VAL A 1 80 ? -2.136 10.328 0.954 1.00 85.12 80 VAL A C 1
ATOM 628 O O . VAL A 1 80 ? -3.331 10.050 1.050 1.00 85.12 80 VAL A O 1
ATOM 631 N N . LEU A 1 81 ? -1.175 9.417 1.139 1.00 85.88 81 LEU A N 1
ATOM 632 C CA . LEU A 1 81 ? -1.436 8.028 1.517 1.00 85.88 81 LEU A CA 1
ATOM 633 C C . LEU A 1 81 ? -2.213 7.943 2.837 1.00 85.88 81 LEU A C 1
ATOM 635 O O . LEU A 1 81 ? -3.202 7.216 2.915 1.00 85.88 81 LEU A O 1
ATOM 639 N N . LYS A 1 82 ? -1.806 8.716 3.852 1.00 85.38 82 LYS A N 1
ATOM 640 C CA . LYS A 1 82 ? -2.515 8.792 5.135 1.00 85.38 82 LYS A CA 1
ATOM 641 C C . LYS A 1 82 ? -3.954 9.260 4.949 1.00 85.38 82 LYS A C 1
ATOM 643 O O . LYS A 1 82 ? -4.864 8.555 5.375 1.00 85.38 82 LYS A O 1
ATOM 648 N N . MET A 1 83 ? -4.158 10.385 4.265 1.00 85.50 83 MET A N 1
ATOM 649 C CA . MET A 1 83 ? -5.502 10.912 4.009 1.00 85.50 83 MET A CA 1
ATOM 650 C C . MET A 1 83 ? -6.391 9.905 3.271 1.00 85.50 83 MET A C 1
ATOM 652 O O . MET A 1 83 ? -7.577 9.790 3.580 1.00 85.50 83 MET A O 1
ATOM 656 N N . ARG A 1 84 ? -5.840 9.157 2.304 1.00 85.06 84 ARG A N 1
ATOM 657 C CA . ARG A 1 84 ? -6.597 8.126 1.582 1.00 85.06 84 ARG A CA 1
ATOM 658 C C . ARG A 1 84 ? -6.960 6.936 2.453 1.00 85.06 84 ARG A C 1
ATOM 660 O O . ARG A 1 84 ? -8.119 6.532 2.443 1.00 85.06 84 ARG A O 1
ATOM 667 N N . LEU A 1 85 ? -6.022 6.415 3.238 1.00 83.56 85 LEU A N 1
ATOM 668 C CA . LEU A 1 85 ? -6.301 5.319 4.167 1.00 83.56 85 LEU A CA 1
ATOM 669 C C . LEU A 1 85 ? -7.344 5.726 5.221 1.00 83.56 85 LEU A C 1
ATOM 671 O O . LEU A 1 85 ? -8.259 4.955 5.508 1.00 83.56 85 LEU A O 1
ATOM 675 N N . GLU A 1 86 ? -7.264 6.954 5.740 1.00 83.94 86 GLU A N 1
ATOM 676 C CA . GLU A 1 86 ? -8.279 7.511 6.639 1.00 83.94 86 GLU A CA 1
ATOM 677 C C . GLU A 1 86 ? -9.647 7.602 5.954 1.00 83.94 86 GLU A C 1
ATOM 679 O O . GLU A 1 86 ? -10.635 7.151 6.526 1.00 83.94 86 GLU A O 1
ATOM 684 N N . ALA A 1 87 ? -9.713 8.127 4.725 1.00 82.69 87 ALA A N 1
ATOM 685 C CA . ALA A 1 87 ? -10.960 8.264 3.973 1.00 82.69 87 ALA A CA 1
ATOM 686 C C . ALA A 1 87 ? -11.632 6.913 3.689 1.00 82.69 87 ALA A C 1
ATOM 688 O O . ALA A 1 87 ? -12.842 6.785 3.863 1.00 82.69 87 ALA A O 1
ATOM 689 N N . VAL A 1 88 ? -10.854 5.897 3.300 1.00 79.88 88 VAL A N 1
ATOM 690 C CA . VAL A 1 88 ? -11.370 4.540 3.074 1.00 79.88 88 VAL A CA 1
ATOM 691 C C . VAL A 1 88 ? -11.950 3.986 4.378 1.00 79.88 88 VAL A C 1
ATOM 693 O O . VAL A 1 88 ? -13.106 3.561 4.400 1.00 79.88 88 VAL A O 1
ATOM 696 N N . ASN A 1 89 ? -11.200 4.085 5.481 1.00 74.50 89 ASN A N 1
ATOM 697 C CA . ASN A 1 89 ? -11.609 3.553 6.781 1.00 74.50 89 ASN A CA 1
ATOM 698 C C . ASN A 1 89 ? -12.802 4.289 7.426 1.00 74.50 89 ASN A C 1
ATOM 700 O O . ASN A 1 89 ? -13.487 3.695 8.252 1.00 74.50 89 ASN A O 1
ATOM 704 N N . ARG A 1 90 ? -13.048 5.563 7.087 1.00 64.31 90 ARG A N 1
ATOM 705 C CA . ARG A 1 90 ? -14.141 6.377 7.662 1.00 64.31 90 ARG A CA 1
ATOM 706 C C . ARG A 1 90 ? -15.516 6.137 7.026 1.00 64.31 90 ARG A C 1
ATOM 708 O O . ARG A 1 90 ? -16.503 6.616 7.577 1.00 64.31 90 ARG A O 1
ATOM 715 N N . MET A 1 91 ? -15.570 5.475 5.868 1.00 51.66 91 MET A N 1
ATOM 716 C CA . MET A 1 91 ? -16.818 5.124 5.168 1.00 51.66 91 MET A CA 1
ATOM 717 C C . MET A 1 91 ? -17.435 3.816 5.668 1.00 51.66 91 MET A C 1
ATOM 719 O O . MET A 1 91 ? -16.709 3.023 6.307 1.00 51.66 91 MET A O 1
#

Sequence (91 aa):
MSIKTIEVMCLPCPKCEQLRDKIAQVIKGIEMQNKVKIPYEFKHTQHLKDISKYSLGPSQAPVVIINGKVEFAGRVELPVLKMRLEAVNRM

pLDDT: mean 83.74, std 5.74, range [51.66, 89.69]